Protein AF-A0A7S3JK70-F1 (afdb_monomer_lite)

Organism: NCBI:txid151035

Sequence (141 aa):
LFVDWKYIFSFDPKLGAFGWLTDSNAFFLNMLNGFVTGVLGNIGFYGALDYFTVEIATGAMLLEPLFAEIAGVMFGQDEIPGFKTVLGCLIISAGFLLAGSGANQKQKLSKIEPEVVIPELIKQIEPVVEEEFSISKVKVE

InterPro domains:
  IPR037185 Multidrug transporter EmrE superfamily [SSF103481] (20-100)

pLDDT: mean 76.35, std 11.95, range [39.47, 93.0]

Structure (mmCIF, N/CA/C/O backbone):
data_AF-A0A7S3JK70-F1
#
_entry.id   AF-A0A7S3JK70-F1
#
loop_
_atom_site.group_PDB
_atom_site.id
_atom_site.type_symbol
_atom_site.label_atom_id
_atom_site.label_alt_id
_atom_site.label_comp_id
_atom_site.label_asym_id
_atom_site.label_entity_id
_atom_site.label_seq_id
_atom_site.pdbx_PDB_ins_code
_atom_site.Cartn_x
_atom_site.Cartn_y
_atom_site.Cartn_z
_atom_site.occupancy
_atom_site.B_iso_or_equiv
_atom_site.auth_seq_id
_atom_site.auth_comp_id
_atom_site.auth_asym_id
_atom_site.auth_atom_id
_atom_site.pdbx_PDB_model_num
ATOM 1 N N . LEU A 1 1 ? 12.171 -21.527 -7.352 1.00 44.81 1 LEU A N 1
ATOM 2 C CA . LEU A 1 1 ? 12.538 -20.392 -8.222 1.00 44.81 1 LEU A CA 1
ATOM 3 C C . LEU A 1 1 ? 13.923 -19.940 -7.783 1.00 44.81 1 LEU A C 1
ATOM 5 O O . LEU A 1 1 ? 14.036 -19.393 -6.696 1.00 44.81 1 LEU A O 1
ATOM 9 N N . PHE A 1 2 ? 14.968 -20.269 -8.539 1.00 51.28 2 PHE A N 1
ATOM 10 C CA . PHE A 1 2 ? 16.303 -19.725 -8.286 1.00 51.28 2 PHE A CA 1
ATOM 11 C C . PHE A 1 2 ? 16.386 -18.410 -9.055 1.00 51.28 2 PHE A C 1
ATOM 13 O O . PHE A 1 2 ? 16.437 -18.422 -10.281 1.00 51.28 2 PHE A O 1
ATOM 20 N N . VAL A 1 3 ? 16.296 -17.286 -8.346 1.00 60.19 3 VAL A N 1
ATOM 21 C CA . VAL A 1 3 ? 16.598 -15.979 -8.932 1.00 60.19 3 VAL A CA 1
ATOM 22 C C . VAL A 1 3 ? 18.103 -15.957 -9.163 1.00 60.19 3 VAL A C 1
ATOM 24 O O . VAL A 1 3 ? 18.877 -16.147 -8.226 1.00 60.19 3 VAL A O 1
ATOM 27 N N . ASP A 1 4 ? 18.516 -15.817 -10.416 1.00 67.69 4 ASP A N 1
ATOM 28 C CA . ASP A 1 4 ? 19.926 -15.827 -10.780 1.00 67.69 4 ASP A CA 1
ATOM 29 C C . ASP A 1 4 ? 20.560 -14.511 -10.292 1.00 67.69 4 ASP A C 1
ATOM 31 O O . ASP A 1 4 ? 20.201 -13.419 -10.744 1.00 67.69 4 ASP A O 1
ATOM 35 N N . TRP A 1 5 ? 21.451 -14.604 -9.296 1.00 69.88 5 TRP A N 1
ATOM 36 C CA . TRP A 1 5 ? 22.011 -13.471 -8.535 1.00 69.88 5 TRP A CA 1
ATOM 37 C C . TRP A 1 5 ? 22.651 -12.394 -9.414 1.00 69.88 5 TRP A C 1
ATOM 39 O O . TRP A 1 5 ? 22.753 -11.232 -9.017 1.00 69.88 5 TRP A O 1
ATOM 49 N N 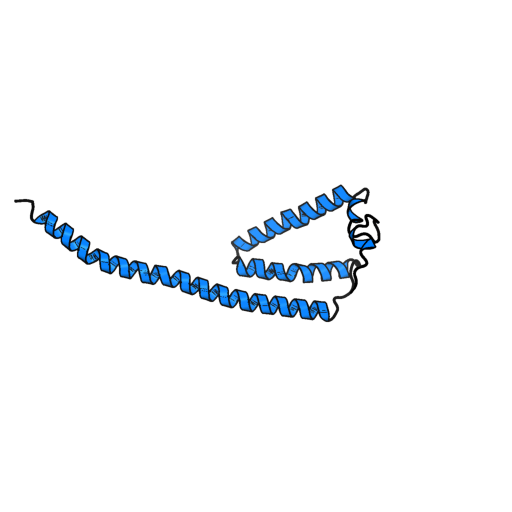. LYS A 1 6 ? 23.032 -12.774 -10.633 1.00 67.75 6 LYS A N 1
ATOM 50 C CA . LYS A 1 6 ? 23.536 -11.880 -11.669 1.00 67.75 6 LYS A CA 1
ATOM 51 C C . LYS A 1 6 ? 22.557 -10.751 -12.021 1.00 67.75 6 LYS A C 1
ATOM 53 O O . LYS A 1 6 ? 23.015 -9.654 -12.322 1.00 67.75 6 LYS A O 1
ATOM 58 N N . TYR A 1 7 ? 21.244 -10.981 -11.969 1.00 69.88 7 TYR A N 1
ATOM 59 C CA . TYR A 1 7 ? 20.237 -9.964 -12.310 1.00 69.88 7 TYR A CA 1
ATOM 60 C C . TYR A 1 7 ? 19.868 -9.056 -11.131 1.00 69.88 7 TYR A C 1
ATOM 62 O O . TYR A 1 7 ? 19.506 -7.900 -11.344 1.00 69.88 7 TYR A O 1
ATOM 70 N N . ILE A 1 8 ? 20.034 -9.537 -9.892 1.00 75.62 8 ILE A N 1
ATOM 71 C CA . ILE A 1 8 ? 19.701 -8.783 -8.670 1.00 75.62 8 ILE A CA 1
ATOM 72 C C . ILE A 1 8 ? 20.588 -7.542 -8.521 1.00 75.62 8 ILE A C 1
ATOM 74 O O . ILE A 1 8 ? 20.094 -6.492 -8.139 1.00 75.62 8 ILE A O 1
ATOM 78 N N . PHE A 1 9 ? 21.880 -7.637 -8.846 1.00 81.19 9 PHE A N 1
ATOM 79 C CA . PHE A 1 9 ? 22.823 -6.511 -8.735 1.00 81.19 9 PHE A CA 1
ATOM 80 C C . PHE A 1 9 ? 23.152 -5.844 -10.077 1.00 81.19 9 PHE A C 1
ATOM 82 O O . PHE A 1 9 ? 24.093 -5.056 -10.168 1.00 81.19 9 PHE A O 1
ATOM 89 N N . SER A 1 10 ? 22.400 -6.156 -11.133 1.00 81.56 10 SER A N 1
ATOM 90 C CA . SER A 1 10 ? 22.634 -5.589 -12.459 1.00 81.56 10 SER A CA 1
ATOM 91 C C . SER A 1 10 ? 21.925 -4.242 -12.631 1.00 81.56 10 SER A C 1
ATOM 93 O O . SER A 1 10 ? 20.755 -4.094 -12.277 1.00 81.56 10 SER A O 1
ATOM 95 N N . PHE A 1 11 ? 22.637 -3.286 -13.233 1.00 84.50 11 PHE A N 1
ATOM 96 C CA . PHE A 1 11 ? 22.121 -1.990 -13.696 1.00 84.50 11 PHE A CA 1
ATOM 97 C C . PHE A 1 11 ? 21.747 -2.013 -15.188 1.00 84.50 11 PHE A C 1
ATOM 99 O O . PHE A 1 11 ? 21.592 -0.964 -15.812 1.00 84.50 11 PHE A O 1
ATOM 106 N N . ASP A 1 12 ? 21.653 -3.199 -15.794 1.00 81.88 12 ASP A N 1
ATOM 107 C CA . ASP A 1 12 ? 21.177 -3.341 -17.169 1.00 81.88 12 ASP A CA 1
ATOM 108 C C . ASP A 1 12 ? 19.731 -2.809 -17.278 1.00 81.88 12 ASP A C 1
ATOM 110 O O . ASP A 1 12 ? 18.862 -3.329 -16.576 1.00 81.88 12 ASP A O 1
ATOM 114 N N . PRO A 1 13 ? 19.440 -1.820 -18.148 1.00 77.00 13 PRO A N 1
ATOM 115 C CA . PRO A 1 13 ? 18.112 -1.209 -18.260 1.00 77.00 13 PRO A CA 1
ATOM 116 C C . PRO A 1 13 ? 16.987 -2.168 -18.663 1.00 77.00 13 PRO A C 1
ATOM 118 O O . PRO A 1 13 ? 15.818 -1.849 -18.477 1.00 77.00 13 PRO A O 1
ATOM 121 N N . LYS A 1 14 ? 17.316 -3.319 -19.261 1.00 77.50 14 LYS A N 1
ATOM 122 C CA . LYS A 1 14 ? 16.338 -4.286 -19.776 1.00 77.50 14 LYS A CA 1
ATOM 123 C C . LYS A 1 14 ? 16.139 -5.483 -18.858 1.00 77.50 14 LYS A C 1
ATOM 125 O O . LYS A 1 14 ? 15.072 -6.083 -18.884 1.00 77.50 14 LYS A O 1
ATOM 130 N N . LEU A 1 15 ? 17.171 -5.879 -18.113 1.00 76.44 15 LEU A N 1
ATOM 131 C CA . LEU A 1 15 ? 17.178 -7.145 -17.365 1.00 76.44 15 LEU A CA 1
ATOM 132 C C . LEU A 1 15 ? 17.615 -7.004 -15.901 1.00 76.44 15 LEU A C 1
ATOM 134 O O . LEU A 1 15 ? 17.499 -7.959 -15.136 1.00 76.44 15 LEU A O 1
ATOM 138 N N . GLY A 1 16 ? 18.177 -5.862 -15.510 1.00 78.88 16 GLY A N 1
ATOM 139 C CA . GLY A 1 16 ? 18.719 -5.643 -14.176 1.00 78.88 16 GLY A CA 1
ATOM 140 C C . GLY A 1 16 ? 17.696 -5.064 -13.207 1.00 78.88 16 GLY A C 1
ATOM 141 O O . GLY A 1 16 ? 16.939 -4.161 -13.558 1.00 78.88 16 GLY A O 1
ATOM 142 N N . ALA A 1 17 ? 17.717 -5.523 -11.954 1.00 79.06 17 ALA A N 1
ATOM 143 C CA . ALA A 1 17 ? 16.836 -5.005 -10.903 1.00 79.06 17 ALA A CA 1
ATOM 144 C C . ALA A 1 17 ? 17.062 -3.510 -10.599 1.00 79.06 17 ALA A C 1
ATOM 146 O O . ALA A 1 17 ? 16.167 -2.839 -10.090 1.00 79.06 17 ALA A O 1
ATOM 147 N N . PHE A 1 18 ? 18.241 -2.979 -10.939 1.00 84.12 18 PHE A N 1
ATOM 148 C CA . PHE A 1 18 ? 18.583 -1.561 -10.826 1.00 84.12 18 PHE A CA 1
ATOM 149 C C . PHE A 1 18 ? 18.620 -0.843 -12.181 1.00 84.12 18 PHE A C 1
ATOM 151 O O . PHE A 1 18 ? 19.084 0.291 -12.262 1.00 84.12 18 PHE A O 1
ATOM 158 N N . GLY A 1 19 ? 18.129 -1.474 -13.254 1.00 76.44 19 GLY A N 1
ATOM 159 C CA . GLY A 1 19 ? 18.104 -0.894 -14.601 1.00 76.44 19 GLY A CA 1
ATOM 160 C C . GLY A 1 19 ? 17.310 0.412 -14.711 1.00 76.44 19 GLY A C 1
ATOM 161 O O . GLY A 1 19 ? 17.596 1.255 -15.555 1.00 76.44 19 GLY A O 1
ATOM 162 N N . TRP A 1 20 ? 16.355 0.624 -13.806 1.00 79.19 20 TRP A N 1
ATOM 163 C CA . TRP A 1 20 ? 15.575 1.858 -13.704 1.00 79.19 20 TRP A CA 1
ATOM 164 C C . TRP A 1 20 ? 16.384 3.063 -13.182 1.00 79.19 20 TRP A C 1
ATOM 166 O O . TRP A 1 20 ? 15.913 4.192 -13.294 1.00 79.19 20 TRP A O 1
ATOM 176 N N . LEU A 1 21 ? 17.589 2.859 -12.625 1.00 81.38 21 LEU A N 1
ATOM 177 C CA . LEU A 1 21 ? 18.492 3.938 -12.182 1.00 81.38 21 LEU A CA 1
ATOM 178 C C . LEU A 1 21 ? 19.394 4.470 -13.302 1.00 81.38 21 LEU A C 1
ATOM 180 O O . LEU A 1 21 ? 19.917 5.576 -13.194 1.00 81.3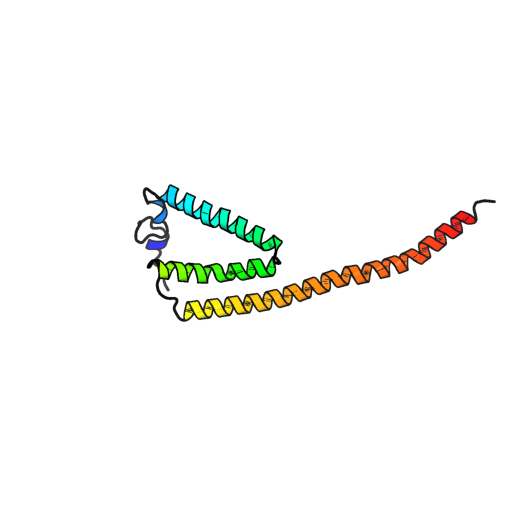8 21 LEU A O 1
ATOM 184 N N . THR A 1 22 ? 19.606 3.681 -14.353 1.00 81.00 22 THR A N 1
ATOM 185 C CA . THR A 1 22 ? 20.535 3.977 -15.453 1.00 81.00 22 THR A CA 1
ATOM 186 C C . THR A 1 22 ? 19.874 4.675 -16.636 1.00 81.00 22 THR A C 1
ATOM 188 O O . THR A 1 22 ? 20.579 5.125 -17.539 1.00 81.00 22 THR A O 1
ATOM 191 N N . ASP A 1 23 ? 18.545 4.794 -16.647 1.00 73.12 23 ASP A N 1
ATOM 192 C CA . ASP A 1 23 ? 17.848 5.548 -17.684 1.00 73.12 23 ASP A CA 1
ATOM 193 C C . ASP A 1 23 ? 18.189 7.045 -17.578 1.00 73.12 23 ASP A C 1
ATOM 195 O O . ASP A 1 23 ? 18.209 7.636 -16.499 1.00 73.12 23 ASP A O 1
ATOM 199 N N . SER A 1 24 ? 18.409 7.683 -18.723 1.00 78.25 24 SER A N 1
ATOM 200 C CA . SER A 1 24 ? 18.544 9.137 -18.853 1.00 78.25 24 SER A CA 1
ATOM 201 C C . SER A 1 24 ? 17.395 9.914 -18.191 1.00 78.25 24 SER A C 1
ATOM 203 O O . SER A 1 24 ? 17.601 11.020 -17.695 1.00 78.25 24 SER A O 1
ATOM 205 N N . ASN A 1 25 ? 16.206 9.304 -18.118 1.00 78.12 25 ASN A N 1
ATOM 206 C CA . ASN A 1 25 ? 15.016 9.860 -17.476 1.00 78.12 25 ASN A CA 1
ATOM 207 C C . ASN A 1 25 ? 14.758 9.312 -16.065 1.00 78.12 25 ASN A C 1
ATOM 209 O O . ASN A 1 25 ? 13.728 9.642 -15.475 1.00 78.12 25 ASN A O 1
ATOM 213 N N . ALA A 1 26 ? 15.668 8.509 -15.502 1.00 81.50 26 ALA A N 1
ATOM 214 C CA . ALA A 1 26 ? 15.485 7.852 -14.210 1.00 81.50 26 ALA A CA 1
ATOM 215 C C . ALA A 1 26 ? 15.095 8.851 -13.121 1.00 81.50 26 ALA A C 1
ATOM 217 O O . ALA A 1 26 ? 14.124 8.633 -12.404 1.00 81.50 26 ALA A O 1
ATOM 218 N N . PHE A 1 27 ? 15.791 9.985 -13.013 1.00 82.88 27 PHE A N 1
ATOM 219 C CA . PHE A 1 27 ? 15.458 10.993 -12.006 1.00 82.88 27 PHE A CA 1
ATOM 220 C C . PHE A 1 27 ? 14.020 11.509 -12.154 1.00 82.88 27 PHE A C 1
ATOM 222 O O . PHE A 1 27 ? 13.282 11.564 -11.174 1.00 82.88 27 PHE A O 1
ATOM 229 N N . PHE A 1 28 ? 13.599 11.835 -13.378 1.00 84.44 28 PHE A N 1
ATOM 230 C CA . PHE A 1 28 ? 12.257 12.347 -13.642 1.00 84.44 28 PHE A CA 1
ATOM 231 C C . PHE A 1 28 ? 11.178 11.295 -13.367 1.00 84.44 28 PHE A C 1
ATOM 233 O O . PHE A 1 28 ? 10.201 11.593 -12.685 1.00 84.44 28 PHE A O 1
ATOM 240 N N . LEU A 1 29 ? 11.369 10.061 -13.839 1.00 83.44 29 LEU A N 1
ATOM 241 C CA . LEU A 1 29 ? 10.421 8.966 -13.628 1.00 83.44 29 LEU A CA 1
ATOM 242 C C . LEU A 1 29 ? 10.314 8.582 -12.152 1.00 83.44 29 LEU A C 1
ATOM 244 O O . LEU A 1 29 ? 9.210 8.373 -11.666 1.00 83.44 29 LEU A O 1
ATOM 248 N N . ASN A 1 30 ? 11.427 8.555 -11.416 1.00 83.50 30 ASN A N 1
ATOM 249 C CA . ASN A 1 30 ? 11.415 8.273 -9.981 1.00 83.50 30 ASN A CA 1
ATOM 250 C C . ASN A 1 30 ? 10.804 9.407 -9.170 1.00 83.50 30 ASN A C 1
ATOM 252 O O . ASN A 1 30 ? 10.059 9.147 -8.230 1.00 83.50 30 ASN A O 1
ATOM 256 N N . MET A 1 31 ? 11.092 10.657 -9.530 1.00 85.88 31 MET A N 1
ATOM 257 C CA . MET A 1 31 ? 10.479 11.808 -8.880 1.00 85.88 31 MET A CA 1
ATOM 258 C C . MET A 1 31 ? 8.975 11.827 -9.139 1.00 85.88 31 MET A C 1
ATOM 260 O O . MET A 1 31 ? 8.207 12.004 -8.201 1.00 85.88 31 MET A O 1
ATOM 264 N N . LEU A 1 32 ? 8.545 11.584 -10.379 1.00 87.38 32 LEU A N 1
ATOM 265 C CA . LEU A 1 32 ? 7.131 11.493 -10.722 1.00 87.38 32 LEU A CA 1
ATOM 266 C C . LEU A 1 32 ? 6.471 10.318 -10.000 1.00 87.38 32 LEU A C 1
ATOM 268 O O . LEU A 1 32 ? 5.441 10.510 -9.367 1.00 87.38 32 LEU A O 1
ATOM 272 N N . ASN A 1 33 ? 7.082 9.135 -10.027 1.00 84.94 33 ASN A N 1
ATOM 273 C CA . ASN A 1 33 ? 6.560 7.958 -9.345 1.00 84.94 33 ASN A CA 1
ATOM 274 C C . ASN A 1 33 ? 6.449 8.201 -7.838 1.00 84.94 33 ASN A C 1
ATOM 276 O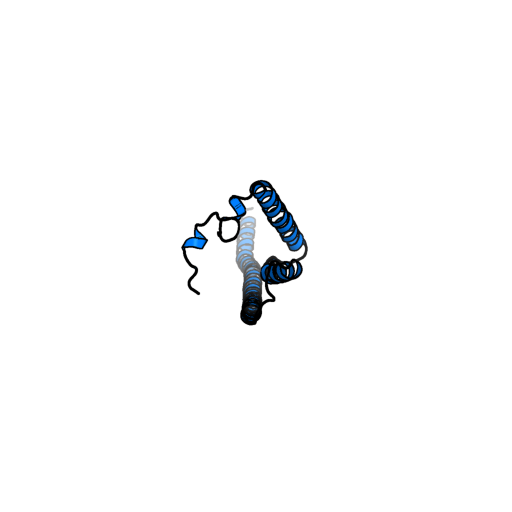 O . ASN A 1 33 ? 5.364 8.076 -7.287 1.00 84.94 33 ASN A O 1
ATOM 280 N N . GLY A 1 34 ? 7.525 8.619 -7.171 1.00 84.56 34 GLY A N 1
ATOM 281 C CA . GLY A 1 34 ? 7.535 8.858 -5.728 1.00 84.56 34 GLY A CA 1
ATOM 282 C C . GLY A 1 34 ? 6.635 10.016 -5.298 1.00 84.56 34 GLY A C 1
ATOM 283 O O . GLY A 1 34 ? 6.000 9.938 -4.250 1.00 84.56 34 GLY A O 1
ATOM 284 N N . PHE A 1 35 ? 6.519 11.070 -6.106 1.00 87.94 35 PHE A N 1
ATOM 285 C CA . PHE A 1 35 ? 5.613 12.177 -5.813 1.00 87.94 35 PHE A CA 1
ATOM 286 C C . PHE A 1 35 ? 4.151 11.772 -6.013 1.00 87.94 35 PHE A C 1
ATOM 288 O O . PHE A 1 35 ? 3.337 11.973 -5.119 1.00 87.94 35 PHE A O 1
ATOM 295 N N . VAL A 1 36 ? 3.807 11.165 -7.150 1.00 86.75 36 VAL A N 1
ATOM 296 C CA . VAL A 1 36 ? 2.429 10.758 -7.457 1.00 86.75 36 VAL A CA 1
ATOM 297 C C . VAL A 1 36 ? 1.991 9.644 -6.515 1.00 86.75 36 VAL A C 1
ATOM 299 O O . VAL A 1 36 ? 1.002 9.810 -5.814 1.00 86.75 36 VAL A O 1
ATOM 302 N N . THR A 1 37 ? 2.725 8.536 -6.437 1.00 85.44 37 THR A N 1
ATOM 303 C CA . THR A 1 37 ? 2.329 7.402 -5.585 1.00 85.44 37 THR A CA 1
ATOM 304 C C . THR A 1 37 ? 2.463 7.735 -4.103 1.00 85.44 37 THR A C 1
ATOM 306 O O . THR A 1 37 ? 1.562 7.440 -3.325 1.00 85.44 37 THR A O 1
ATOM 309 N N . GLY A 1 38 ? 3.529 8.435 -3.707 1.00 87.06 38 GLY A N 1
ATOM 310 C CA . GLY A 1 38 ? 3.764 8.791 -2.313 1.00 87.06 38 GLY A CA 1
ATOM 311 C C . GLY A 1 38 ? 2.835 9.895 -1.816 1.00 87.06 38 GLY A C 1
ATOM 312 O O . GLY A 1 38 ? 2.119 9.704 -0.836 1.00 87.06 38 GLY A O 1
ATOM 313 N N . VAL A 1 39 ? 2.829 11.068 -2.453 1.00 89.50 39 VAL A N 1
ATOM 314 C CA . VAL A 1 39 ? 2.056 12.217 -1.949 1.00 89.50 39 VAL A CA 1
ATOM 315 C C . VAL A 1 39 ? 0.563 12.003 -2.165 1.00 89.50 39 VAL A C 1
ATOM 317 O O . VAL A 1 39 ? -0.200 12.167 -1.215 1.00 89.50 39 VAL A O 1
ATOM 320 N N . LEU A 1 40 ? 0.126 11.593 -3.363 1.00 88.81 40 LEU A N 1
ATOM 321 C CA . LEU A 1 40 ? -1.308 11.373 -3.597 1.00 88.81 40 LEU A CA 1
ATOM 322 C C . LEU A 1 40 ? -1.820 10.149 -2.841 1.00 88.81 40 LEU A C 1
ATOM 324 O O . LEU A 1 40 ? -2.929 10.206 -2.316 1.00 88.81 40 LEU A O 1
ATOM 328 N N . GLY A 1 41 ? -1.016 9.087 -2.725 1.00 87.69 41 GLY A N 1
ATOM 329 C CA . GLY A 1 41 ? -1.367 7.920 -1.916 1.00 87.69 41 GLY A CA 1
ATOM 330 C C . GLY A 1 41 ? -1.591 8.292 -0.451 1.00 87.69 41 GLY A C 1
ATOM 331 O O . GLY A 1 41 ? -2.623 7.951 0.122 1.00 87.69 41 GLY A O 1
ATOM 332 N N . ASN A 1 42 ? -0.688 9.086 0.135 1.00 89.44 42 ASN A N 1
ATOM 333 C CA . ASN A 1 42 ? -0.837 9.551 1.515 1.00 89.44 42 ASN A CA 1
ATOM 334 C C . ASN A 1 42 ? -2.014 10.517 1.693 1.00 89.44 42 ASN A C 1
ATOM 336 O O . ASN A 1 42 ? -2.760 10.379 2.658 1.00 89.44 42 ASN A O 1
ATOM 340 N N . ILE A 1 43 ? -2.220 11.472 0.779 1.00 93.00 43 ILE A N 1
ATOM 341 C CA . ILE A 1 43 ? -3.384 12.374 0.833 1.00 93.00 43 ILE A CA 1
ATOM 342 C C . ILE A 1 43 ? -4.683 11.568 0.747 1.00 93.00 43 ILE A C 1
ATOM 344 O O . ILE A 1 43 ? -5.603 11.814 1.521 1.00 93.00 43 ILE A O 1
ATOM 348 N N . GLY A 1 44 ? -4.749 10.590 -0.158 1.00 88.75 44 GLY A N 1
ATOM 349 C CA . GLY A 1 44 ? -5.896 9.697 -0.292 1.00 88.75 44 GLY A CA 1
ATOM 350 C C . GLY A 1 44 ? -6.135 8.868 0.968 1.00 88.75 44 GLY A C 1
ATOM 351 O O . GLY A 1 44 ? -7.271 8.773 1.423 1.00 88.75 44 GLY A O 1
ATOM 352 N N . PHE A 1 45 ? -5.074 8.326 1.572 1.00 89.19 45 PHE A N 1
ATOM 353 C CA . PHE A 1 45 ? -5.170 7.568 2.818 1.00 89.19 45 PHE A CA 1
ATOM 354 C C . PHE A 1 45 ? -5.661 8.438 3.978 1.00 89.19 45 PHE A C 1
ATOM 356 O O . PHE A 1 45 ? -6.643 8.082 4.621 1.00 89.19 45 PHE A O 1
ATOM 363 N N . TYR A 1 46 ? -5.040 9.596 4.219 1.00 91.31 46 TYR A N 1
ATOM 364 C CA . TYR A 1 46 ? -5.468 10.501 5.288 1.00 91.31 46 TYR A CA 1
ATOM 365 C C . TYR A 1 46 ? -6.883 11.033 5.057 1.00 91.31 46 TYR A C 1
ATOM 367 O O . TYR A 1 46 ? -7.673 11.052 5.992 1.00 91.31 46 TYR A O 1
ATOM 375 N N . GLY A 1 47 ? -7.239 11.371 3.815 1.00 90.94 47 GLY A N 1
ATOM 376 C CA . GLY A 1 47 ? -8.605 11.762 3.473 1.00 90.94 47 GLY A CA 1
ATOM 377 C C . GLY A 1 47 ? -9.616 10.633 3.689 1.00 90.94 47 GLY A C 1
ATOM 378 O O . GLY A 1 47 ? -10.745 10.890 4.090 1.00 90.94 47 GLY A O 1
ATOM 379 N N . ALA A 1 48 ? -9.231 9.370 3.485 1.00 88.38 48 ALA A N 1
ATOM 380 C CA . ALA A 1 48 ? -10.096 8.234 3.797 1.00 88.38 48 ALA A CA 1
ATOM 381 C C . ALA A 1 48 ? -10.326 8.072 5.308 1.00 88.38 48 ALA A C 1
ATOM 383 O O . ALA A 1 48 ? -11.406 7.629 5.698 1.00 88.38 48 ALA A O 1
ATOM 384 N N . LEU A 1 49 ? -9.365 8.462 6.153 1.00 90.06 49 LEU A N 1
ATOM 385 C CA . LEU A 1 49 ? -9.513 8.415 7.612 1.00 90.06 49 LEU A CA 1
ATOM 386 C C . LEU A 1 49 ? -10.538 9.420 8.155 1.00 90.06 49 LEU A C 1
ATOM 388 O O . LEU A 1 49 ? -11.059 9.209 9.248 1.00 90.06 49 LEU A O 1
ATOM 392 N N . ASP A 1 50 ? -10.879 10.460 7.390 1.00 90.94 50 ASP A N 1
ATOM 393 C CA . ASP A 1 50 ? -11.960 11.384 7.759 1.00 90.94 50 ASP A CA 1
ATOM 394 C C . ASP A 1 50 ? -13.346 10.717 7.675 1.00 90.94 50 ASP A C 1
ATOM 396 O O . ASP A 1 50 ? -14.286 11.141 8.350 1.00 90.94 50 ASP A O 1
ATOM 400 N N . TYR A 1 51 ? -13.485 9.660 6.864 1.00 86.88 51 TYR A N 1
ATOM 401 C CA . TYR A 1 51 ? -14.762 8.980 6.607 1.00 86.88 51 TYR A CA 1
ATOM 402 C C . TYR A 1 51 ? -14.813 7.539 7.126 1.00 86.88 51 TYR A C 1
ATOM 404 O O . TYR A 1 51 ? -15.893 7.029 7.432 1.00 86.88 51 TYR A O 1
ATOM 412 N N . PHE A 1 52 ? -13.668 6.866 7.215 1.00 85.75 52 PHE A N 1
ATOM 413 C CA . PHE A 1 52 ? -13.557 5.451 7.557 1.00 85.75 52 PHE A CA 1
ATOM 414 C C . PHE A 1 52 ? -12.566 5.233 8.696 1.00 85.75 52 PHE A C 1
ATOM 416 O O . PHE A 1 52 ? -11.626 5.999 8.889 1.00 85.75 52 PHE A O 1
ATOM 423 N N . THR A 1 53 ? -12.744 4.146 9.451 1.00 85.25 53 THR A N 1
ATOM 424 C CA . THR A 1 53 ? -11.773 3.788 10.489 1.00 85.25 53 THR A CA 1
ATOM 425 C C . THR A 1 53 ? -10.460 3.318 9.862 1.00 85.25 53 THR A C 1
ATOM 427 O O . THR A 1 53 ? -10.432 2.815 8.733 1.00 85.25 53 THR A O 1
ATOM 430 N N . VAL A 1 54 ? -9.366 3.444 10.618 1.00 83.50 54 VAL A N 1
ATOM 431 C CA . VAL A 1 54 ? -8.025 3.026 10.183 1.00 83.50 54 VAL A CA 1
ATOM 432 C C . VAL A 1 54 ? -8.013 1.557 9.759 1.00 83.50 54 VAL A C 1
ATOM 434 O O . VAL A 1 54 ? -7.341 1.203 8.794 1.00 83.50 54 VAL A O 1
ATOM 437 N N . GLU A 1 55 ? -8.794 0.699 10.415 1.00 81.94 55 GLU A N 1
ATOM 438 C CA . GLU A 1 55 ? -8.915 -0.714 10.053 1.00 81.94 55 GLU A CA 1
ATOM 439 C C . GLU A 1 55 ? -9.471 -0.885 8.638 1.00 81.94 55 GLU A C 1
ATOM 441 O O . GLU A 1 55 ? -8.890 -1.609 7.838 1.00 81.94 55 GLU A O 1
ATOM 446 N N . ILE A 1 56 ? -10.560 -0.193 8.293 1.00 80.94 56 ILE A N 1
ATOM 447 C CA . ILE A 1 56 ? -11.166 -0.287 6.957 1.00 80.94 56 ILE A CA 1
ATOM 448 C C . ILE A 1 56 ? -10.220 0.298 5.902 1.00 80.94 56 ILE A C 1
ATOM 450 O O . ILE A 1 56 ? -10.017 -0.315 4.853 1.00 80.94 56 ILE A O 1
ATOM 454 N N . ALA A 1 57 ? -9.604 1.447 6.193 1.00 84.50 57 ALA A N 1
ATOM 455 C CA . ALA A 1 57 ? -8.681 2.113 5.278 1.00 84.50 57 ALA A CA 1
ATOM 456 C C . ALA A 1 57 ? -7.429 1.261 4.993 1.00 84.50 57 ALA A C 1
ATOM 458 O O . ALA A 1 57 ? -7.037 1.094 3.840 1.00 84.50 57 ALA A O 1
ATOM 459 N N . THR A 1 58 ? -6.829 0.658 6.022 1.00 82.88 58 THR A N 1
ATOM 460 C CA . THR A 1 58 ? -5.678 -0.254 5.866 1.00 82.88 58 THR A CA 1
ATOM 461 C C . THR A 1 58 ? -6.064 -1.577 5.206 1.00 82.88 58 THR A C 1
ATOM 463 O O . THR A 1 58 ? -5.279 -2.137 4.445 1.00 82.88 58 THR A O 1
ATOM 466 N N . GLY A 1 59 ? -7.294 -2.045 5.414 1.00 82.38 59 GLY A N 1
ATOM 467 C CA . GLY A 1 59 ? -7.860 -3.169 4.675 1.00 82.38 59 GLY A CA 1
ATOM 468 C C . GLY A 1 59 ? -7.956 -2.937 3.181 1.00 82.38 59 GLY A C 1
ATOM 469 O O . GLY A 1 59 ? -7.598 -3.813 2.397 1.00 82.38 59 GLY A O 1
ATOM 470 N N . ALA A 1 60 ? -8.404 -1.749 2.780 1.00 81.88 60 ALA A N 1
ATOM 471 C CA . ALA A 1 60 ? -8.467 -1.371 1.373 1.00 81.88 60 ALA A CA 1
ATOM 472 C C . ALA A 1 60 ? -7.070 -1.322 0.730 1.00 81.88 60 ALA A C 1
ATOM 474 O O . ALA A 1 60 ? -6.920 -1.738 -0.416 1.00 81.88 60 ALA A O 1
ATOM 475 N 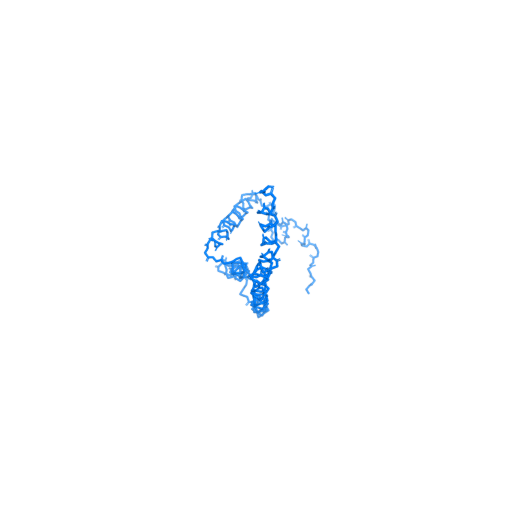N . MET A 1 61 ? -6.038 -0.909 1.476 1.00 84.75 61 MET A N 1
ATOM 476 C CA . MET A 1 61 ? -4.646 -0.898 0.996 1.00 84.75 61 MET A CA 1
ATOM 477 C C . MET A 1 61 ? -4.106 -2.302 0.681 1.00 84.75 61 MET A C 1
ATOM 479 O O . MET A 1 61 ? -3.270 -2.456 -0.201 1.00 84.75 61 MET A O 1
ATOM 483 N N . LEU A 1 62 ? -4.632 -3.366 1.301 1.00 83.00 62 LEU A N 1
ATOM 484 C CA . LEU A 1 62 ? -4.259 -4.745 0.940 1.00 83.00 62 LEU A CA 1
ATOM 485 C C . LEU A 1 62 ? -4.726 -5.157 -0.464 1.00 83.00 62 LEU A C 1
ATOM 487 O O . LEU A 1 62 ? -4.252 -6.165 -0.988 1.00 83.00 62 LEU A O 1
ATOM 491 N N . LEU A 1 63 ? -5.649 -4.406 -1.071 1.00 81.12 63 LEU A N 1
ATOM 492 C CA . LEU A 1 63 ? -6.081 -4.616 -2.452 1.00 81.12 63 LEU A CA 1
ATOM 493 C C . LEU A 1 63 ? -5.206 -3.869 -3.465 1.00 81.12 63 LEU A C 1
ATOM 495 O O . LEU A 1 63 ? -5.324 -4.137 -4.658 1.00 81.12 63 LEU A O 1
ATOM 499 N N . GLU A 1 64 ? -4.314 -2.976 -3.028 1.00 83.56 64 GLU A N 1
ATOM 500 C CA . GLU A 1 64 ? -3.401 -2.241 -3.912 1.00 83.56 64 GLU A CA 1
ATOM 501 C C . GLU A 1 64 ? -2.619 -3.159 -4.872 1.00 83.56 64 GLU A C 1
ATOM 503 O O . GLU A 1 64 ? -2.629 -2.873 -6.071 1.00 83.56 64 GLU A O 1
ATOM 508 N N . PRO A 1 65 ? -2.049 -4.308 -4.442 1.00 81.75 65 PRO A N 1
ATOM 509 C CA . PRO A 1 65 ? -1.337 -5.209 -5.350 1.00 81.75 65 PRO A CA 1
ATOM 510 C C . PRO A 1 65 ? -2.236 -5.788 -6.448 1.00 81.75 65 PRO A C 1
ATOM 512 O O . PRO A 1 65 ? -1.788 -5.993 -7.570 1.00 81.75 65 PRO A O 1
ATOM 515 N N . LEU A 1 66 ? -3.518 -6.021 -6.146 1.00 82.88 66 LEU A N 1
ATOM 516 C CA . LEU A 1 66 ? -4.477 -6.523 -7.128 1.00 82.88 66 LEU A CA 1
ATOM 517 C C . LEU A 1 66 ? -4.760 -5.465 -8.201 1.00 82.88 66 LEU A C 1
ATOM 519 O O . LEU A 1 66 ? -4.798 -5.782 -9.387 1.00 82.88 66 LEU A O 1
ATOM 523 N N . PHE A 1 67 ? -4.941 -4.206 -7.796 1.00 85.25 67 PHE A N 1
ATOM 524 C CA . PHE A 1 67 ? -5.131 -3.105 -8.739 1.00 85.25 67 PHE A CA 1
ATOM 525 C C . PHE A 1 67 ? -3.866 -2.809 -9.547 1.00 85.25 67 PHE A C 1
ATOM 527 O O . PHE A 1 67 ? -3.973 -2.529 -10.741 1.00 85.25 67 PHE A O 1
ATOM 534 N N . ALA A 1 68 ? -2.689 -2.905 -8.924 1.00 85.75 68 ALA A N 1
ATOM 535 C CA . ALA A 1 68 ? -1.405 -2.743 -9.595 1.00 85.75 68 ALA A CA 1
ATOM 536 C C . ALA A 1 68 ? -1.211 -3.796 -10.695 1.00 85.75 68 ALA A C 1
ATOM 538 O O . ALA A 1 68 ? -0.875 -3.433 -11.819 1.00 85.75 68 ALA A O 1
ATOM 539 N N . GLU A 1 69 ? -1.518 -5.064 -10.411 1.00 86.50 69 GLU A N 1
ATOM 540 C CA . GLU A 1 69 ? -1.464 -6.144 -11.402 1.00 86.50 69 GLU A CA 1
ATOM 541 C C . GLU A 1 69 ? -2.438 -5.891 -12.562 1.00 86.50 69 GLU A C 1
ATOM 543 O O . GLU A 1 69 ? -2.063 -5.953 -13.731 1.00 86.50 69 GLU A O 1
ATOM 548 N N . ILE A 1 70 ? -3.698 -5.546 -12.259 1.00 87.69 70 ILE A N 1
ATOM 549 C CA . ILE A 1 70 ? -4.709 -5.254 -13.289 1.00 87.69 70 ILE A CA 1
ATOM 550 C C . ILE A 1 70 ? -4.240 -4.103 -14.184 1.00 87.69 70 ILE A C 1
ATOM 552 O O . ILE A 1 70 ? -4.347 -4.193 -15.408 1.00 87.69 70 ILE A O 1
ATOM 556 N N . ALA A 1 71 ? -3.697 -3.036 -13.594 1.00 87.75 71 ALA A N 1
ATOM 557 C CA . ALA A 1 71 ? -3.136 -1.921 -14.344 1.00 87.75 71 ALA A CA 1
ATOM 558 C C . ALA A 1 71 ? -1.934 -2.363 -15.195 1.00 87.75 71 ALA A C 1
ATOM 560 O O . ALA A 1 71 ? -1.865 -2.012 -16.373 1.00 87.75 71 ALA A O 1
ATOM 561 N N . GLY A 1 72 ? -1.030 -3.175 -14.642 1.00 87.75 72 GLY A N 1
ATOM 562 C CA . GLY A 1 72 ? 0.114 -3.750 -15.354 1.00 87.75 72 GLY A CA 1
ATOM 563 C C . GLY A 1 72 ? -0.308 -4.530 -16.598 1.00 87.75 72 GLY A C 1
ATOM 564 O O . GLY A 1 72 ? 0.204 -4.274 -17.691 1.00 87.75 72 GLY A O 1
ATOM 565 N N . VAL A 1 73 ? -1.325 -5.384 -16.472 1.00 89.75 73 VAL A N 1
ATOM 566 C CA . VAL A 1 73 ? -1.919 -6.126 -17.596 1.00 89.75 73 VAL A CA 1
ATOM 567 C C . VAL A 1 73 ? -2.554 -5.183 -18.617 1.00 89.75 73 VAL A C 1
ATOM 569 O O . VAL A 1 73 ? -2.337 -5.336 -19.819 1.00 89.75 73 VAL A O 1
ATOM 572 N N . MET A 1 74 ? -3.313 -4.175 -18.171 1.00 90.50 74 MET A N 1
ATOM 573 C CA . MET A 1 74 ? -3.949 -3.198 -19.068 1.00 90.50 74 MET A CA 1
ATOM 574 C C . MET A 1 74 ? -2.934 -2.394 -19.889 1.00 90.50 74 MET A C 1
ATOM 576 O O . MET A 1 74 ? -3.198 -2.085 -21.051 1.00 90.50 74 MET A O 1
ATOM 580 N N . PHE A 1 75 ? -1.773 -2.075 -19.315 1.00 90.75 75 PHE A N 1
ATOM 581 C CA . PHE A 1 75 ? -0.684 -1.380 -20.008 1.00 90.75 75 PHE A CA 1
ATOM 582 C C . PHE A 1 75 ? 0.265 -2.324 -20.765 1.00 90.75 75 PHE A C 1
ATOM 584 O O . PHE A 1 75 ? 1.270 -1.865 -21.317 1.00 90.75 75 PHE A O 1
ATOM 591 N N . GLY A 1 76 ? -0.036 -3.628 -20.801 1.00 87.50 76 GLY A N 1
ATOM 592 C CA . GLY A 1 76 ? 0.800 -4.647 -21.442 1.00 87.50 76 GLY A CA 1
ATOM 593 C C . GLY A 1 76 ? 2.189 -4.783 -20.813 1.00 87.50 76 GLY A C 1
ATOM 594 O O . GLY A 1 76 ? 3.116 -5.225 -21.486 1.00 87.50 76 GLY A O 1
ATOM 595 N N . GLN A 1 77 ? 2.340 -4.345 -19.561 1.00 84.25 77 GLN A N 1
ATOM 596 C CA . GLN A 1 77 ? 3.574 -4.445 -18.779 1.00 84.25 77 GLN A CA 1
ATOM 597 C C . GLN A 1 77 ? 3.632 -5.732 -17.954 1.00 84.25 77 GLN A C 1
ATOM 599 O O . GLN A 1 77 ? 4.711 -6.095 -17.497 1.00 84.25 77 GLN A O 1
ATOM 604 N N . ASP A 1 78 ? 2.493 -6.407 -17.775 1.00 84.06 78 ASP A N 1
ATOM 605 C CA . ASP A 1 78 ? 2.386 -7.624 -16.975 1.00 84.06 78 ASP A CA 1
ATOM 606 C C . ASP A 1 78 ? 1.508 -8.700 -17.632 1.00 84.06 78 ASP A C 1
ATOM 608 O O . ASP A 1 78 ? 0.735 -8.427 -18.559 1.00 84.06 78 ASP A O 1
ATOM 612 N N . GLU A 1 79 ? 1.633 -9.935 -17.149 1.00 85.44 79 GLU A N 1
ATOM 613 C CA . GLU A 1 79 ? 0.834 -11.086 -17.574 1.00 85.44 79 GLU A CA 1
ATOM 614 C C . GLU A 1 79 ? -0.455 -11.218 -16.749 1.00 85.44 79 GLU A C 1
ATOM 616 O O . GLU A 1 79 ? -0.550 -10.766 -15.612 1.00 85.44 79 GLU A O 1
ATOM 621 N N . ILE A 1 80 ? -1.484 -11.859 -17.320 1.00 85.12 80 ILE A N 1
ATOM 622 C CA . ILE A 1 80 ? -2.756 -12.073 -16.613 1.00 85.12 80 ILE A CA 1
ATOM 623 C C . ILE A 1 80 ? -2.489 -12.849 -15.312 1.00 85.12 80 ILE A C 1
ATOM 625 O O . ILE A 1 80 ? -1.851 -13.907 -15.372 1.00 85.12 80 ILE A O 1
ATOM 629 N N . PRO A 1 81 ? -3.030 -12.397 -14.160 1.00 80.62 81 PRO A N 1
ATOM 630 C CA . PRO A 1 81 ? -2.76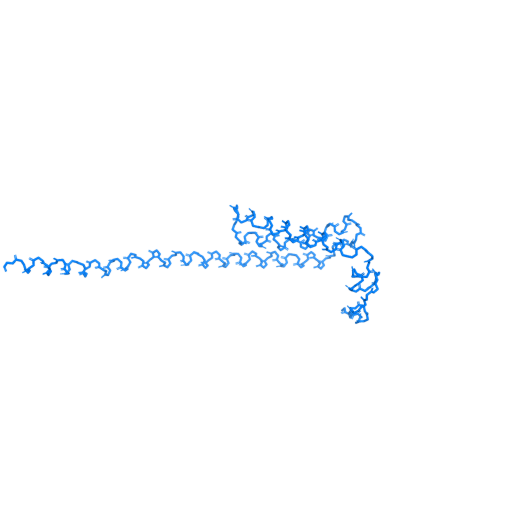6 -13.023 -12.874 1.00 80.62 81 PRO A CA 1
ATOM 631 C C . PRO A 1 81 ? -3.107 -14.511 -12.908 1.00 80.62 81 PRO A C 1
ATOM 633 O O . PRO A 1 81 ? -4.244 -14.925 -13.154 1.00 80.62 81 PRO A O 1
ATOM 636 N N . GLY A 1 82 ? -2.096 -15.331 -12.637 1.00 83.94 82 GLY A N 1
ATOM 637 C CA . GLY A 1 82 ? -2.248 -16.776 -12.576 1.00 83.94 82 GLY A CA 1
ATOM 638 C C . GLY A 1 82 ? -3.016 -17.232 -11.333 1.00 83.94 82 GLY A C 1
ATOM 639 O O . GLY A 1 82 ? -3.241 -16.489 -10.377 1.00 83.94 82 GLY A O 1
ATOM 640 N N . PHE A 1 83 ? -3.345 -18.525 -11.290 1.00 85.38 83 PHE A N 1
ATOM 641 C CA . PHE A 1 83 ? -4.073 -19.139 -10.170 1.00 85.38 83 PHE A CA 1
ATOM 642 C C . PHE A 1 83 ? -3.442 -18.865 -8.789 1.00 85.38 83 PHE A C 1
ATOM 644 O O . PHE A 1 83 ? -4.147 -18.695 -7.797 1.00 85.38 83 PHE A O 1
ATOM 651 N N . LYS A 1 84 ? -2.107 -18.789 -8.722 1.00 83.38 84 LYS A N 1
ATOM 652 C CA . LYS A 1 84 ? -1.373 -18.514 -7.477 1.00 83.38 84 LYS A CA 1
ATOM 653 C C . LYS A 1 84 ? -1.617 -17.096 -6.954 1.00 83.38 84 LYS A C 1
ATOM 655 O O . LYS A 1 84 ? -1.776 -16.939 -5.748 1.00 83.38 84 LYS A O 1
ATOM 660 N N . THR A 1 85 ? -1.681 -16.103 -7.842 1.00 81.88 85 THR A N 1
ATOM 661 C CA . THR A 1 85 ? -1.955 -14.702 -7.492 1.00 81.88 85 THR A CA 1
ATOM 662 C C . THR A 1 85 ? -3.358 -14.579 -6.908 1.00 81.88 85 THR A C 1
ATOM 664 O O . THR A 1 85 ? -3.529 -14.059 -5.809 1.00 81.88 85 THR A O 1
ATOM 667 N N . VAL A 1 86 ? -4.347 -15.190 -7.569 1.00 81.06 86 VAL A N 1
ATOM 668 C CA . VAL A 1 86 ? -5.737 -15.218 -7.086 1.00 81.06 86 VAL A CA 1
ATOM 669 C C . VAL A 1 86 ? -5.839 -15.876 -5.707 1.00 81.06 86 VAL A C 1
ATOM 671 O O . VAL A 1 86 ? -6.462 -15.323 -4.801 1.00 81.06 86 VAL A O 1
ATOM 674 N N . LEU A 1 87 ? -5.199 -17.034 -5.514 1.00 88.00 87 LEU A N 1
ATOM 675 C CA . LEU A 1 87 ? -5.215 -17.736 -4.229 1.00 88.00 87 LEU A CA 1
ATOM 676 C C . LEU A 1 87 ? -4.547 -16.918 -3.113 1.00 88.00 87 LEU A C 1
ATOM 678 O O . LEU A 1 87 ? -5.065 -16.866 -1.999 1.00 88.00 87 LEU A O 1
ATOM 682 N N . GLY A 1 88 ? -3.428 -16.256 -3.415 1.00 85.06 88 GLY A N 1
ATOM 683 C CA . GLY A 1 88 ? -2.749 -15.355 -2.485 1.00 85.06 88 GLY A CA 1
ATOM 684 C C . GLY A 1 88 ? -3.644 -14.195 -2.050 1.00 85.06 88 GLY A C 1
ATOM 685 O O . GLY A 1 88 ? -3.783 -13.954 -0.850 1.00 85.06 88 GLY A O 1
ATOM 686 N N . CYS A 1 89 ? -4.322 -13.540 -2.998 1.00 80.88 89 CYS A N 1
ATOM 687 C CA . CYS A 1 89 ? -5.275 -12.470 -2.699 1.00 80.88 89 CYS A CA 1
ATOM 688 C C . CYS A 1 89 ? -6.401 -12.949 -1.776 1.00 80.88 89 CYS A C 1
ATOM 690 O O . CYS A 1 89 ? -6.696 -12.285 -0.787 1.00 80.88 89 CYS A O 1
ATOM 692 N N . LEU A 1 90 ? -6.979 -14.128 -2.034 1.00 84.44 90 LEU A N 1
ATOM 693 C CA . LEU A 1 90 ? -8.037 -14.690 -1.186 1.00 84.44 90 LEU A CA 1
ATOM 694 C C . LEU A 1 90 ? -7.565 -14.948 0.251 1.00 84.44 90 LEU A C 1
ATOM 696 O O . LEU A 1 90 ? -8.290 -14.645 1.199 1.00 84.44 90 LEU A O 1
ATOM 700 N N . ILE A 1 91 ? -6.349 -15.476 0.423 1.00 89.31 91 ILE A N 1
ATOM 701 C CA . ILE A 1 91 ? -5.763 -15.721 1.749 1.00 89.31 91 ILE A CA 1
ATOM 702 C C . ILE A 1 91 ? -5.553 -14.401 2.498 1.00 89.31 91 ILE A C 1
ATOM 704 O O . ILE A 1 91 ? -5.901 -14.305 3.675 1.00 89.31 91 ILE A O 1
ATOM 708 N N . ILE A 1 92 ? -5.029 -13.374 1.822 1.00 85.12 92 ILE A N 1
ATOM 709 C CA . ILE A 1 92 ? -4.813 -12.046 2.412 1.00 85.12 92 ILE A CA 1
ATOM 710 C C . ILE A 1 92 ? -6.149 -11.415 2.818 1.00 85.12 92 ILE A C 1
ATOM 712 O O . ILE A 1 92 ? -6.283 -10.947 3.949 1.00 85.12 92 ILE A O 1
ATOM 716 N N . SER A 1 93 ? -7.161 -11.462 1.947 1.00 80.75 93 SER A N 1
ATOM 717 C CA . SER A 1 93 ? -8.502 -10.957 2.261 1.00 80.75 93 SER A CA 1
ATOM 718 C C . SER A 1 93 ? -9.119 -11.682 3.460 1.00 80.75 93 SER A C 1
ATOM 720 O O . SER A 1 93 ? -9.677 -11.038 4.347 1.00 80.75 93 SER A O 1
ATOM 722 N N . ALA A 1 94 ? -8.978 -13.009 3.541 1.00 84.44 94 ALA A N 1
ATOM 723 C CA . ALA A 1 94 ? -9.462 -13.786 4.681 1.00 84.44 94 ALA A CA 1
ATOM 724 C C . ALA A 1 94 ? -8.729 -13.423 5.986 1.00 84.44 94 ALA A C 1
ATOM 726 O O . ALA A 1 94 ? -9.369 -13.228 7.022 1.00 84.44 94 ALA A O 1
ATOM 727 N N . GLY A 1 95 ? -7.401 -13.283 5.938 1.00 83.94 95 GLY A N 1
ATOM 728 C CA . GLY A 1 95 ? -6.590 -12.859 7.080 1.00 83.94 95 GLY A CA 1
ATOM 729 C C . GLY A 1 95 ? -6.980 -11.472 7.593 1.00 83.94 95 GLY A C 1
ATOM 730 O O . GLY A 1 95 ? -7.108 -11.275 8.802 1.00 83.94 95 GLY A O 1
ATOM 731 N N . PHE A 1 96 ? -7.256 -10.535 6.685 1.00 81.94 96 PHE A N 1
ATOM 732 C CA . PHE A 1 96 ? -7.716 -9.195 7.037 1.00 81.94 96 PHE A CA 1
ATOM 733 C C . PHE A 1 96 ? -9.076 -9.206 7.757 1.00 81.94 96 PHE A C 1
ATOM 735 O O . PHE A 1 96 ? -9.222 -8.578 8.807 1.00 81.94 96 PHE A O 1
ATOM 742 N N . LEU A 1 97 ? -10.054 -9.971 7.260 1.00 79.94 97 LEU A N 1
ATOM 743 C CA . LEU A 1 97 ? -11.374 -10.089 7.899 1.00 79.94 97 LEU A CA 1
ATOM 744 C C . LEU A 1 97 ? -11.290 -10.677 9.319 1.00 79.94 97 LEU A C 1
ATOM 746 O O . LEU A 1 97 ? -11.985 -10.223 10.237 1.00 79.94 97 LEU A O 1
ATOM 750 N N . LEU A 1 98 ? -10.411 -11.663 9.521 1.00 83.25 98 LEU A N 1
ATOM 751 C CA . LEU A 1 98 ? -10.147 -12.239 10.841 1.00 83.25 98 LEU A CA 1
ATOM 752 C C . LEU A 1 98 ? -9.483 -11.224 11.781 1.00 83.25 98 LEU A C 1
ATOM 754 O O . LEU A 1 98 ? -9.907 -11.084 12.931 1.00 83.25 98 LEU A O 1
ATOM 758 N N . ALA A 1 99 ? -8.491 -10.476 11.292 1.00 78.88 99 ALA A N 1
ATOM 759 C CA . ALA A 1 99 ? -7.814 -9.440 12.069 1.00 78.88 99 ALA A CA 1
ATOM 760 C C . ALA A 1 99 ? -8.777 -8.320 12.500 1.00 78.88 99 ALA A C 1
ATOM 762 O O . ALA A 1 99 ? -8.787 -7.932 13.672 1.00 78.88 99 ALA A O 1
ATOM 763 N N . GLY A 1 100 ? -9.649 -7.863 11.595 1.00 75.19 100 GLY A N 1
ATOM 764 C CA . GLY A 1 100 ? -10.675 -6.861 11.902 1.00 75.19 100 GLY A CA 1
ATOM 765 C C . GLY A 1 100 ? -11.677 -7.336 12.959 1.00 75.19 100 GLY A C 1
ATOM 766 O O . GLY A 1 100 ? -12.066 -6.575 13.848 1.00 75.19 100 GLY A O 1
ATOM 767 N N . SER A 1 101 ? -12.050 -8.617 12.933 1.00 72.56 101 SER A N 1
ATOM 768 C CA . SER A 1 101 ? -12.938 -9.209 13.946 1.00 72.56 101 SER A CA 1
ATOM 769 C C . SER A 1 101 ? -12.306 -9.199 15.345 1.00 72.56 101 SER A C 1
ATOM 771 O O . SER A 1 101 ? -12.973 -8.855 16.324 1.00 72.56 101 SER A O 1
ATOM 773 N N . GLY A 1 102 ? -11.007 -9.501 15.444 1.00 70.75 102 GLY A N 1
ATOM 774 C CA . GLY A 1 102 ? -10.258 -9.442 16.704 1.00 70.75 102 GLY A CA 1
ATOM 775 C C . GLY A 1 102 ? -10.042 -8.016 17.229 1.00 70.75 102 GLY A C 1
ATOM 776 O O . GLY A 1 102 ? -10.158 -7.776 18.433 1.00 70.75 102 GLY A O 1
ATOM 777 N N . ALA A 1 103 ? -9.780 -7.052 16.340 1.00 65.88 103 ALA A N 1
ATOM 778 C CA . ALA A 1 103 ? -9.611 -5.641 16.702 1.00 65.88 103 ALA A CA 1
ATOM 779 C C . ALA A 1 103 ? -10.898 -5.038 17.294 1.00 65.88 103 ALA A C 1
ATOM 781 O O . ALA A 1 103 ? -10.863 -4.414 18.357 1.00 65.88 103 ALA A O 1
ATOM 782 N N . ASN A 1 104 ? -12.051 -5.329 16.681 1.00 66.94 104 ASN A N 1
ATOM 783 C CA . ASN A 1 104 ? -13.364 -4.907 17.179 1.00 66.94 104 ASN A CA 1
ATOM 784 C C . ASN A 1 104 ? -13.679 -5.459 18.580 1.00 66.94 104 ASN A C 1
ATOM 786 O O . ASN A 1 104 ? -14.332 -4.789 19.382 1.00 66.94 104 ASN A O 1
ATOM 790 N N . GLN A 1 105 ? -13.217 -6.672 18.899 1.00 65.44 105 GLN A N 1
ATOM 791 C CA . GLN A 1 105 ? -13.389 -7.265 20.227 1.00 65.44 105 GLN A CA 1
ATOM 792 C C . GLN A 1 105 ? -12.555 -6.537 21.286 1.00 65.44 105 GLN A C 1
ATOM 794 O O . GLN A 1 105 ? -13.083 -6.182 22.340 1.00 65.44 105 GLN A O 1
ATOM 799 N N . LYS A 1 106 ? -11.281 -6.247 20.989 1.00 61.94 106 LYS A N 1
ATOM 800 C CA . LYS A 1 106 ? -10.401 -5.493 21.895 1.00 61.94 106 LYS A CA 1
ATOM 801 C C . LYS A 1 106 ? -10.896 -4.069 22.141 1.00 61.94 106 LYS A C 1
ATOM 803 O O . LYS A 1 106 ? -10.889 -3.629 23.284 1.00 61.94 106 LYS A O 1
ATOM 808 N N . GLN A 1 107 ? -11.378 -3.376 21.109 1.00 66.88 107 GLN A N 1
ATOM 809 C CA . GLN A 1 107 ? -11.896 -2.011 21.250 1.00 66.88 107 GLN A CA 1
ATOM 810 C C . GLN A 1 107 ? -13.201 -1.954 22.061 1.00 66.88 107 GLN A C 1
ATOM 812 O O . GLN A 1 107 ? -13.434 -1.000 22.803 1.00 66.88 107 GLN A O 1
ATOM 817 N N . LYS A 1 108 ? -14.065 -2.973 21.947 1.00 65.00 108 LYS A N 1
ATOM 818 C CA . LYS A 1 108 ? -15.251 -3.094 22.809 1.00 65.00 108 LYS A CA 1
ATOM 819 C C . LYS A 1 108 ? -14.846 -3.288 24.268 1.00 65.00 108 LYS A C 1
ATOM 821 O O . LYS A 1 108 ? -15.346 -2.570 25.123 1.00 65.00 108 LYS A O 1
ATOM 826 N N . LEU A 1 109 ? -13.907 -4.193 24.538 1.00 65.88 109 LEU A N 1
ATOM 827 C CA . LEU A 1 109 ? -13.403 -4.449 25.891 1.00 65.88 109 LEU A CA 1
ATOM 828 C C . LEU A 1 109 ? -12.746 -3.202 26.511 1.00 65.88 109 LEU A C 1
ATOM 830 O O . LEU A 1 109 ? -13.053 -2.865 27.650 1.00 65.88 109 LEU A O 1
ATOM 834 N N . SER A 1 110 ? -11.946 -2.454 25.743 1.00 66.25 110 SER A N 1
ATOM 835 C CA . SER A 1 110 ? -11.280 -1.235 26.231 1.00 66.25 110 SER A CA 1
ATOM 836 C C . SER A 1 110 ? -12.226 -0.058 26.485 1.00 66.25 110 SER A C 1
ATOM 838 O O . SER A 1 110 ? -11.844 0.879 27.174 1.00 66.25 110 SER A O 1
ATOM 840 N N . LYS A 1 111 ? -13.429 -0.046 25.894 1.00 64.31 111 LYS A N 1
ATOM 841 C CA . LYS A 1 111 ? -14.473 0.953 26.194 1.00 64.31 111 LYS A CA 1
ATOM 842 C C . LYS A 1 111 ? -15.309 0.566 27.415 1.00 64.31 111 LYS A C 1
ATOM 844 O O . LYS A 1 111 ? -15.750 1.450 28.137 1.00 64.31 111 LYS A O 1
ATOM 849 N N . ILE A 1 112 ? -15.479 -0.734 27.662 1.00 63.62 112 ILE A N 1
ATOM 850 C CA . ILE A 1 112 ? -16.217 -1.254 28.821 1.00 63.62 112 ILE A CA 1
ATOM 851 C C . ILE A 1 112 ? -15.415 -1.053 30.118 1.00 63.62 112 ILE A C 1
ATOM 853 O O . ILE A 1 112 ? -15.992 -0.679 31.132 1.00 63.62 112 ILE A O 1
ATOM 857 N N . GLU A 1 113 ? -14.090 -1.237 30.098 1.00 60.44 113 GLU A N 1
ATOM 858 C CA . GLU A 1 113 ? -13.231 -1.013 31.275 1.00 60.44 113 GLU A CA 1
ATOM 859 C C . GLU A 1 113 ? -13.395 0.380 31.926 1.00 60.44 113 GLU A C 1
ATOM 861 O O . GLU A 1 113 ? -13.686 0.429 33.120 1.00 60.44 113 GLU A O 1
ATOM 866 N N . PRO A 1 114 ? -13.280 1.518 31.214 1.00 58.44 114 PRO A N 1
ATOM 867 C CA . PRO A 1 114 ? -13.455 2.834 31.829 1.00 58.44 114 PRO A CA 1
ATOM 868 C C . PRO A 1 114 ? -14.906 3.107 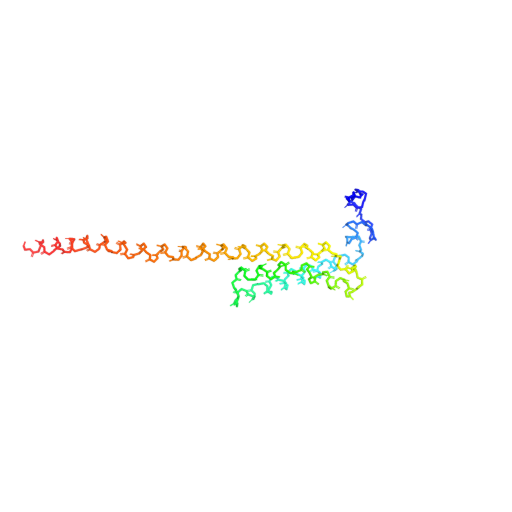32.254 1.00 58.44 114 PRO A C 1
ATOM 870 O O . PRO A 1 114 ? -15.118 3.764 33.271 1.00 58.44 114 PRO A O 1
ATOM 873 N N . GLU A 1 115 ? -15.905 2.588 31.532 1.00 60.25 115 GLU A N 1
ATOM 874 C CA . GLU A 1 115 ? -17.323 2.767 31.877 1.00 60.25 115 GLU A CA 1
ATOM 875 C C . GLU A 1 115 ? -17.719 2.009 33.151 1.00 60.25 115 GLU A C 1
ATOM 877 O O . GLU A 1 115 ? -18.573 2.480 33.893 1.00 60.25 115 GLU A O 1
ATOM 882 N N . VAL A 1 116 ? -17.078 0.876 33.449 1.00 60.94 116 VAL A N 1
ATOM 883 C CA . VAL A 1 116 ? -17.306 0.120 34.693 1.00 60.94 116 VAL A CA 1
ATOM 884 C C . VAL A 1 116 ? -16.459 0.663 35.851 1.00 60.94 116 VAL A C 1
ATOM 886 O O . VAL A 1 116 ? -16.916 0.682 36.990 1.00 60.94 116 VAL A O 1
ATOM 889 N N . VAL A 1 117 ? -15.243 1.150 35.583 1.00 62.03 117 VAL A N 1
ATOM 890 C CA . VAL A 1 117 ? -14.315 1.623 36.628 1.00 62.03 117 VAL A CA 1
ATOM 891 C C . VAL A 1 117 ? -14.703 2.996 37.193 1.00 62.03 117 VAL A C 1
ATOM 893 O O . VAL A 1 117 ? -14.561 3.215 38.396 1.00 62.03 117 VAL A O 1
ATOM 896 N N . ILE A 1 118 ? -15.225 3.919 36.374 1.00 65.56 118 ILE A N 1
ATOM 897 C CA . ILE A 1 118 ? -15.601 5.274 36.830 1.00 65.56 118 ILE A CA 1
ATOM 898 C C . ILE A 1 118 ? -16.760 5.252 37.856 1.00 65.56 118 ILE A C 1
ATOM 900 O O . ILE A 1 118 ? -16.617 5.880 38.905 1.00 65.56 118 ILE A O 1
ATOM 904 N N . PRO A 1 119 ? -17.876 4.525 37.643 1.00 62.97 119 PRO A N 1
ATOM 905 C CA . PRO A 1 119 ? -18.963 4.429 38.623 1.00 62.97 119 PRO A CA 1
ATOM 906 C C . PRO A 1 119 ? -18.549 3.748 39.932 1.00 62.97 119 PRO A C 1
ATOM 908 O O . PRO A 1 119 ? -19.025 4.133 41.000 1.00 62.97 119 PRO A O 1
ATOM 911 N N . GLU A 1 120 ? -17.660 2.755 39.865 1.00 65.25 120 GLU A N 1
ATOM 912 C CA . GLU A 1 120 ? -17.187 2.027 41.046 1.00 65.25 120 GLU A CA 1
ATOM 913 C C . GLU A 1 120 ? -16.263 2.902 41.911 1.00 65.25 120 GLU A C 1
ATOM 915 O O . GLU A 1 120 ? -16.386 2.911 43.134 1.00 65.25 120 GLU A O 1
ATOM 920 N N . LEU A 1 121 ? -15.393 3.705 41.283 1.00 64.44 121 LEU A N 1
ATOM 921 C CA . LEU A 1 121 ? -14.581 4.716 41.973 1.00 64.44 121 LEU A CA 1
ATOM 922 C C . LEU A 1 121 ? -15.445 5.814 42.600 1.00 64.44 121 LEU A C 1
ATOM 924 O O . LEU A 1 121 ? -15.197 6.203 43.737 1.00 64.44 121 LEU A O 1
ATOM 928 N N . ILE A 1 122 ? -16.480 6.290 41.900 1.00 67.38 122 ILE A N 1
ATOM 929 C CA . ILE A 1 122 ? -17.407 7.299 42.439 1.00 67.38 122 ILE A CA 1
ATOM 930 C C . ILE A 1 122 ? -18.121 6.763 43.688 1.00 67.38 122 ILE A C 1
ATOM 932 O O . ILE A 1 122 ? -18.129 7.444 44.712 1.00 67.38 122 ILE A O 1
ATOM 936 N N . LYS A 1 123 ? -18.612 5.517 43.661 1.00 70.81 123 LYS A N 1
ATOM 937 C CA . LYS A 1 123 ? -19.208 4.859 44.840 1.00 70.81 123 LYS A CA 1
ATOM 938 C C . LYS A 1 123 ? -18.242 4.686 46.011 1.00 70.81 123 LYS A C 1
ATOM 940 O O . LYS A 1 123 ? -18.679 4.653 47.155 1.00 70.81 123 LYS A O 1
ATOM 945 N N . GLN A 1 124 ? -16.945 4.535 45.745 1.00 70.94 124 GLN A N 1
ATOM 946 C CA . GLN A 1 124 ? -15.930 4.437 46.799 1.00 70.94 124 GLN A CA 1
ATOM 947 C C . GLN A 1 124 ? -15.565 5.803 47.395 1.00 70.94 124 GLN A C 1
ATOM 949 O O . GLN A 1 124 ? -15.168 5.868 48.556 1.00 70.94 124 GLN A O 1
ATOM 954 N N . ILE A 1 125 ? -15.709 6.886 46.627 1.00 66.56 125 ILE A N 1
ATOM 955 C CA . ILE A 1 125 ? -15.385 8.254 47.055 1.00 66.56 125 ILE A CA 1
ATOM 956 C C . ILE A 1 125 ? -16.566 8.918 47.784 1.00 66.56 125 ILE A C 1
ATOM 958 O O . ILE A 1 125 ? -16.335 9.650 48.744 1.00 66.56 125 ILE A O 1
ATOM 962 N N . GLU A 1 126 ? -17.816 8.640 47.389 1.00 63.22 126 GLU A N 1
ATOM 963 C CA . GLU A 1 126 ? -19.034 9.157 48.046 1.00 63.22 126 GLU A CA 1
ATOM 964 C C . GLU A 1 126 ? -19.024 9.066 49.589 1.00 63.22 126 GLU A C 1
ATOM 966 O O . GLU A 1 126 ? -19.227 10.100 50.230 1.00 63.22 126 GLU A O 1
ATOM 971 N N . PRO A 1 127 ? -18.715 7.917 50.226 1.00 61.12 127 PRO A N 1
ATOM 972 C CA . PRO A 1 127 ? -18.714 7.825 51.689 1.00 61.12 127 PRO A CA 1
ATOM 973 C C . PRO A 1 127 ? -17.575 8.614 52.358 1.00 61.12 127 PRO A C 1
ATOM 975 O O . PRO A 1 127 ? -17.726 9.058 53.493 1.00 61.12 127 PRO A O 1
ATOM 978 N N . VAL A 1 128 ? -16.447 8.826 51.667 1.00 62.44 128 VAL A N 1
ATOM 979 C CA . VAL A 1 128 ? -15.288 9.570 52.200 1.00 62.44 128 VAL A CA 1
ATOM 980 C C . VAL A 1 128 ? -15.564 11.076 52.218 1.00 62.44 128 VAL A C 1
ATOM 982 O O . VAL A 1 128 ? -15.199 11.776 53.163 1.00 62.44 128 VAL A O 1
ATOM 985 N N . VAL A 1 129 ? -16.254 11.583 51.193 1.00 60.06 129 VAL A N 1
ATOM 986 C CA . VAL A 1 129 ? -16.623 13.004 51.099 1.00 60.06 129 VAL A CA 1
ATOM 987 C C . VAL A 1 129 ? -17.695 13.370 52.132 1.00 60.06 129 VAL A C 1
ATOM 989 O O . VAL A 1 129 ? -17.635 14.454 52.715 1.00 60.06 129 VAL A O 1
ATOM 992 N N . GLU A 1 130 ? -18.648 12.476 52.415 1.00 58.84 130 GLU A N 1
ATOM 993 C CA . GLU A 1 130 ? -19.646 12.693 53.474 1.00 58.84 130 GLU A CA 1
ATOM 994 C C . GLU A 1 130 ? -19.022 12.735 54.882 1.00 58.84 130 GLU A C 1
ATOM 996 O O . GLU A 1 130 ? -19.449 13.538 55.722 1.00 58.84 130 GLU A O 1
ATOM 1001 N N . GLU A 1 131 ? -17.976 11.941 55.138 1.00 57.91 131 GLU A N 1
ATOM 1002 C CA . GLU A 1 131 ? -17.226 11.967 56.401 1.00 57.91 131 GLU A CA 1
ATOM 1003 C C . GLU A 1 131 ? -16.459 13.285 56.597 1.00 57.91 131 GLU A C 1
ATOM 1005 O O . GLU A 1 131 ? -16.595 13.928 57.642 1.00 57.91 131 GLU A O 1
ATOM 1010 N N . GLU A 1 132 ? -15.711 13.756 55.592 1.00 57.72 132 GLU A N 1
ATOM 1011 C CA . GLU A 1 132 ? -14.968 15.024 55.692 1.00 57.72 132 GLU A CA 1
ATOM 1012 C C . GLU A 1 132 ? -15.896 16.237 55.848 1.00 57.72 132 GLU A C 1
ATOM 1014 O O . GLU A 1 132 ? -15.626 17.144 56.647 1.00 57.72 132 GLU A O 1
ATOM 1019 N N . PHE A 1 133 ? -17.032 16.250 55.142 1.00 52.75 133 PHE A N 1
ATOM 1020 C CA . PHE A 1 133 ? -17.998 17.344 55.253 1.00 52.75 133 PHE A CA 1
ATOM 1021 C C . PHE A 1 133 ? -18.674 17.372 56.631 1.00 52.75 133 PHE A C 1
ATOM 1023 O O . PHE A 1 133 ? -18.939 18.454 57.168 1.00 52.75 133 PHE A O 1
ATOM 1030 N N . SER A 1 134 ? -18.888 16.202 57.241 1.00 53.22 134 SER A N 1
ATOM 1031 C CA . SER A 1 134 ? -19.436 16.067 58.596 1.00 53.22 134 SER A CA 1
ATOM 1032 C C . SER A 1 134 ? -18.445 16.530 59.666 1.00 53.22 134 SER A C 1
ATOM 1034 O O . SER A 1 134 ? -18.831 17.246 60.589 1.00 53.22 134 SER A O 1
ATOM 1036 N N . ILE A 1 135 ? -17.152 16.227 59.510 1.00 55.91 135 ILE A N 1
ATOM 1037 C CA . ILE A 1 135 ? -16.091 16.678 60.429 1.00 55.91 135 ILE A CA 1
ATOM 1038 C C . ILE A 1 135 ? -15.902 18.205 60.366 1.00 55.91 135 ILE A C 1
ATOM 1040 O O . ILE A 1 135 ? -15.628 18.836 61.390 1.00 55.91 135 ILE A O 1
ATOM 1044 N N . SER A 1 136 ? -16.098 18.829 59.198 1.00 52.03 136 SER A N 1
ATOM 1045 C CA . SER A 1 136 ? -15.968 20.288 59.044 1.00 52.03 136 SER A CA 1
ATOM 1046 C C . SER A 1 136 ? -17.048 21.084 59.794 1.00 52.03 136 SER A C 1
ATOM 1048 O O . SER A 1 136 ? -16.763 22.154 60.330 1.00 52.03 136 SER A O 1
ATOM 1050 N N . LYS A 1 137 ? -18.273 20.548 59.896 1.00 52.84 137 LYS A N 1
ATOM 1051 C CA . LYS A 1 137 ? -19.401 21.213 60.571 1.00 52.84 137 LYS A CA 1
ATOM 1052 C C . LYS A 1 137 ? -19.330 21.148 62.096 1.00 52.84 137 LYS A C 1
ATOM 1054 O O . LYS A 1 137 ? -19.921 21.993 62.754 1.00 52.84 137 LYS A O 1
ATOM 1059 N N . VAL A 1 138 ? -18.596 20.188 62.659 1.00 54.22 138 VAL A N 1
ATOM 1060 C CA . VAL A 1 138 ? -18.472 19.999 64.119 1.00 54.22 138 VAL A CA 1
ATOM 1061 C C . VAL A 1 138 ? -17.425 20.936 64.744 1.00 54.22 138 VAL A C 1
ATOM 1063 O O . VAL A 1 138 ? -17.378 21.090 65.957 1.00 54.22 138 VAL A O 1
ATOM 1066 N N . LYS A 1 139 ? -16.592 21.611 63.940 1.00 51.28 139 LYS A N 1
ATOM 1067 C CA . LYS A 1 139 ? -15.510 22.489 64.429 1.00 51.28 139 LYS A CA 1
ATOM 1068 C C . LYS A 1 139 ? -15.870 23.977 64.534 1.00 51.28 139 LYS A C 1
ATOM 1070 O O . LYS A 1 139 ? -14.972 24.793 64.726 1.00 51.28 139 LYS A O 1
ATOM 1075 N N . VAL A 1 140 ? -17.148 24.328 64.391 1.00 52.12 140 VAL A N 1
ATOM 1076 C CA . VAL A 1 140 ? -17.635 25.717 64.432 1.00 52.12 140 VAL A CA 1
ATOM 1077 C C . VAL A 1 140 ? -18.605 25.905 65.603 1.00 52.12 140 VAL A C 1
ATOM 1079 O O . VAL A 1 140 ? -19.765 26.226 65.387 1.00 52.12 140 VAL A O 1
ATOM 1082 N N . GLU A 1 141 ? -18.137 25.689 66.833 1.00 39.47 141 GLU A N 1
ATOM 1083 C CA . GLU A 1 141 ? -18.744 26.220 68.069 1.00 39.47 141 GLU A CA 1
ATOM 1084 C C . GLU A 1 141 ? -17.649 26.604 69.070 1.00 39.47 141 GLU A C 1
ATOM 1086 O O . GLU A 1 141 ? -16.653 25.848 69.179 1.00 39.47 141 GLU A O 1
#

Secondary structure (DSSP, 8-state):
----HHHHT---TTT-TTGGGSSTTHHHHHHHHIIIIIIIHHHHHHHHHTTS-HHHHHHHHTTHHHHHHHHHHHTTSSPPPPHHHHHHHHHHHHHHHHHHHHHHHHHHHHHHHHHHHHHHHHHHHHHHHHHHHHHHHTT--

Radius of gyration: 29.18 Å; chains: 1; bounding box: 43×47×90 Å

Foldseek 3Di:
DDDDVVQDCDCCLPRHPVVLVPDPCSVVVCCCCCCCCPVVVVVVLVVVVVPDPNLVSVLVVLCVVVVVQVVCVVVVNHDDDDPVNVVVSVVSNVVSVVVVVVVVVVVVVVVVVVVVVVVVVVVVVVVVVVVVVVVVVVPPD